Protein AF-A0A971EE33-F1 (afdb_monomer)

Structure (mmCIF, N/CA/C/O backbone):
data_AF-A0A971EE33-F1
#
_entry.id   AF-A0A971EE33-F1
#
loop_
_atom_site.group_PDB
_atom_site.id
_atom_site.type_symbol
_atom_site.label_atom_id
_atom_site.label_alt_id
_atom_site.label_comp_id
_atom_site.label_asym_id
_atom_site.label_entity_id
_atom_site.label_seq_id
_atom_site.pdbx_PDB_ins_code
_atom_site.Cartn_x
_atom_site.Cartn_y
_atom_site.Cartn_z
_atom_site.occupancy
_atom_site.B_iso_or_equiv
_atom_site.auth_seq_id
_atom_site.auth_comp_id
_atom_site.auth_asym_id
_atom_site.auth_atom_id
_atom_site.pdbx_PDB_model_num
ATOM 1 N N . MET A 1 1 ? 34.600 -12.932 3.856 1.00 44.28 1 MET A N 1
ATOM 2 C CA . MET A 1 1 ? 33.565 -12.518 2.879 1.00 44.28 1 MET A CA 1
ATOM 3 C C . MET A 1 1 ? 33.877 -11.081 2.482 1.00 44.28 1 MET A C 1
ATOM 5 O O . MET A 1 1 ? 33.768 -10.202 3.326 1.00 44.28 1 MET A O 1
ATOM 9 N N . SER A 1 2 ? 34.478 -10.873 1.304 1.00 43.91 2 SER A N 1
ATOM 10 C CA . SER A 1 2 ? 35.226 -9.646 0.987 1.00 43.91 2 SER A CA 1
ATOM 11 C C . SER A 1 2 ? 34.321 -8.460 0.634 1.00 43.91 2 SER A C 1
ATOM 13 O O . SER A 1 2 ? 33.323 -8.592 -0.071 1.00 43.91 2 SER A O 1
ATOM 15 N 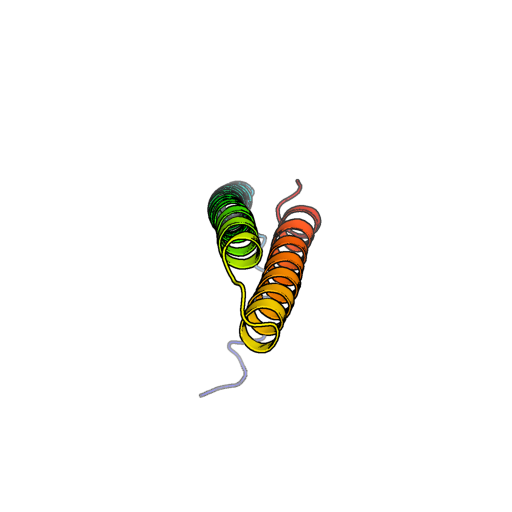N . GLN A 1 3 ? 34.736 -7.271 1.076 1.00 47.59 3 GLN A N 1
ATOM 16 C CA . GLN A 1 3 ? 34.123 -5.960 0.816 1.00 47.59 3 GLN A CA 1
ATOM 17 C C . GLN A 1 3 ? 34.112 -5.542 -0.679 1.00 47.59 3 GLN A C 1
ATOM 19 O O . GLN A 1 3 ? 33.737 -4.419 -1.001 1.00 47.59 3 GLN A O 1
ATOM 24 N N . SER A 1 4 ? 34.497 -6.424 -1.612 1.00 44.38 4 SER A N 1
ATOM 25 C CA . SER A 1 4 ? 34.535 -6.146 -3.060 1.00 44.38 4 SER A CA 1
ATOM 26 C C . SER A 1 4 ? 33.178 -6.268 -3.762 1.00 44.38 4 SER A C 1
ATOM 28 O O . SER A 1 4 ? 32.989 -5.659 -4.811 1.00 44.38 4 SER A O 1
ATOM 30 N N . ALA A 1 5 ? 32.204 -6.990 -3.196 1.00 46.81 5 ALA A N 1
ATOM 31 C CA . ALA A 1 5 ? 30.899 -7.178 -3.844 1.00 46.81 5 ALA A CA 1
ATOM 32 C C . ALA A 1 5 ? 30.024 -5.905 -3.862 1.00 46.81 5 ALA A C 1
ATOM 34 O O . ALA A 1 5 ? 29.127 -5.781 -4.690 1.00 46.81 5 ALA A O 1
ATOM 35 N N . LEU A 1 6 ? 30.296 -4.938 -2.978 1.00 49.88 6 LEU A N 1
ATOM 36 C CA . LEU A 1 6 ? 29.494 -3.716 -2.847 1.00 49.88 6 LEU A CA 1
ATOM 37 C C . LEU A 1 6 ? 29.896 -2.606 -3.837 1.00 49.88 6 LEU A C 1
ATOM 39 O O . LEU A 1 6 ? 29.095 -1.709 -4.088 1.00 49.88 6 LEU A O 1
ATOM 43 N N . LYS A 1 7 ? 31.098 -2.662 -4.434 1.00 41.53 7 LYS A N 1
ATOM 44 C CA . LYS A 1 7 ? 31.589 -1.623 -5.363 1.00 41.53 7 LYS A CA 1
ATOM 45 C C . LYS A 1 7 ? 31.059 -1.750 -6.799 1.00 41.53 7 LYS A C 1
ATOM 47 O O . LYS A 1 7 ? 31.029 -0.751 -7.504 1.00 41.53 7 LYS A O 1
ATOM 52 N N . ASN A 1 8 ? 30.574 -2.923 -7.215 1.00 46.28 8 ASN A N 1
ATOM 53 C CA . ASN A 1 8 ? 30.167 -3.171 -8.610 1.00 46.28 8 ASN A CA 1
ATOM 54 C C . ASN A 1 8 ? 28.672 -2.947 -8.906 1.00 46.28 8 ASN A C 1
ATOM 56 O O . ASN A 1 8 ? 28.248 -3.095 -10.048 1.00 46.28 8 ASN A O 1
ATOM 60 N N . VAL A 1 9 ? 27.854 -2.580 -7.914 1.00 55.38 9 VAL A N 1
ATOM 61 C CA . VAL A 1 9 ? 26.408 -2.353 -8.127 1.00 55.38 9 VAL A CA 1
ATOM 62 C C . VAL A 1 9 ? 26.120 -0.962 -8.712 1.00 55.38 9 VAL A C 1
ATOM 64 O O . VAL A 1 9 ? 25.039 -0.724 -9.243 1.00 55.38 9 VAL A O 1
ATOM 67 N N . GLN A 1 10 ? 27.081 -0.035 -8.653 1.00 55.06 10 GLN A N 1
ATOM 68 C CA . GLN A 1 10 ? 26.861 1.364 -9.036 1.00 55.06 10 GLN A CA 1
ATOM 69 C C . GLN A 1 10 ? 26.850 1.620 -10.554 1.00 55.06 10 GLN A C 1
ATOM 71 O O . GLN A 1 10 ? 26.339 2.658 -10.961 1.00 55.06 10 GLN A O 1
ATOM 76 N N . ASP A 1 11 ? 27.318 0.679 -11.385 1.00 56.22 11 ASP A N 1
ATOM 77 C CA . ASP A 1 11 ? 27.476 0.894 -12.838 1.00 56.22 11 ASP A CA 1
ATOM 78 C C . ASP A 1 11 ? 26.582 0.008 -13.728 1.00 56.22 11 ASP A C 1
ATOM 80 O O . ASP A 1 11 ? 26.607 0.092 -14.959 1.00 56.22 11 ASP A O 1
ATOM 84 N N . ILE A 1 12 ? 25.733 -0.837 -13.131 1.00 72.31 12 ILE A N 1
ATOM 85 C CA . ILE A 1 12 ? 24.773 -1.631 -13.905 1.00 72.31 12 ILE A CA 1
ATOM 86 C C . ILE A 1 12 ? 23.590 -0.731 -14.266 1.00 72.31 12 ILE A C 1
ATOM 88 O O . ILE A 1 12 ? 22.680 -0.499 -13.466 1.00 72.31 12 ILE A O 1
ATOM 92 N N . LYS A 1 13 ? 23.594 -0.213 -15.499 1.00 83.12 13 LYS A N 1
ATOM 93 C CA . LYS A 1 13 ? 22.465 0.548 -16.047 1.00 83.12 13 LYS A CA 1
ATOM 94 C C . LYS A 1 13 ? 21.191 -0.299 -15.990 1.00 83.12 13 LYS A C 1
ATOM 96 O O . LYS A 1 13 ? 21.077 -1.315 -16.669 1.00 83.12 13 LYS A O 1
ATOM 101 N N . ILE A 1 14 ? 20.207 0.156 -15.215 1.00 85.44 14 ILE A N 1
ATOM 102 C CA . ILE A 1 14 ? 18.888 -0.482 -15.144 1.00 85.44 14 ILE A CA 1
ATOM 103 C C . ILE A 1 14 ? 18.181 -0.288 -16.486 1.00 85.44 14 ILE A C 1
ATOM 105 O O . ILE A 1 14 ? 17.881 0.843 -16.890 1.00 85.44 14 ILE A O 1
ATOM 109 N N . THR A 1 15 ? 17.892 -1.394 -17.167 1.00 91.38 15 THR A N 1
ATOM 110 C CA . THR A 1 15 ? 17.203 -1.382 -18.460 1.00 91.38 15 THR A CA 1
ATOM 111 C C . THR A 1 15 ? 15.763 -0.884 -18.322 1.00 91.38 15 THR A C 1
ATOM 113 O O . THR A 1 15 ? 15.133 -0.983 -17.265 1.00 91.38 15 THR A O 1
ATOM 116 N N . ARG A 1 16 ? 15.184 -0.380 -19.420 1.00 90.44 16 ARG A N 1
ATOM 117 C CA . ARG A 1 16 ? 13.768 0.026 -19.451 1.00 90.44 16 ARG A CA 1
ATOM 118 C C . ARG A 1 16 ? 12.830 -1.131 -19.092 1.00 90.44 16 ARG A C 1
ATOM 120 O O . ARG A 1 16 ? 11.845 -0.906 -18.397 1.00 90.44 16 ARG A O 1
ATOM 127 N N . GLN A 1 17 ? 13.147 -2.351 -19.529 1.00 93.25 17 GLN A N 1
ATOM 128 C CA . GLN A 1 17 ? 12.369 -3.548 -19.205 1.00 93.25 17 GLN A CA 1
ATOM 129 C C . GLN A 1 17 ? 12.358 -3.815 -17.696 1.00 93.25 17 GLN A C 1
ATOM 131 O O . GLN A 1 17 ? 11.284 -3.974 -17.123 1.00 93.25 17 GLN A O 1
ATOM 136 N N . GLN A 1 18 ? 13.521 -3.761 -17.038 1.00 93.69 18 GLN A N 1
ATOM 137 C CA . GLN A 1 18 ? 13.619 -3.917 -15.581 1.00 93.69 18 GLN A CA 1
ATOM 138 C C . GLN A 1 18 ? 12.847 -2.821 -14.833 1.00 93.69 18 GLN A C 1
ATOM 140 O O . GLN A 1 18 ? 12.127 -3.119 -13.883 1.00 93.69 18 GLN A O 1
ATOM 145 N N . LYS A 1 19 ? 12.920 -1.560 -15.289 1.00 93.12 19 LYS A N 1
ATOM 146 C CA . LYS A 1 19 ? 12.121 -0.463 -14.706 1.00 93.12 19 LYS A CA 1
ATOM 147 C C . LYS A 1 19 ? 10.618 -0.692 -14.860 1.00 93.12 19 LYS A C 1
ATOM 149 O O . LYS A 1 19 ? 9.869 -0.421 -13.929 1.00 93.12 19 LYS A O 1
ATOM 154 N N . ASN A 1 20 ? 10.171 -1.181 -16.017 1.00 93.31 20 ASN A N 1
ATOM 155 C CA . ASN A 1 20 ? 8.759 -1.475 -16.259 1.00 93.31 20 ASN A CA 1
ATOM 156 C C . ASN A 1 20 ? 8.261 -2.633 -15.388 1.00 93.31 20 ASN A C 1
ATOM 158 O O . ASN A 1 20 ? 7.182 -2.527 -14.814 1.00 93.31 20 ASN A O 1
ATOM 162 N N . GLN A 1 21 ? 9.053 -3.701 -15.259 1.00 96.19 21 GLN A N 1
ATOM 163 C CA . GLN A 1 21 ? 8.727 -4.830 -14.390 1.00 96.19 21 GLN A CA 1
ATOM 164 C C . GLN A 1 21 ? 8.620 -4.388 -12.927 1.00 96.19 21 GLN A C 1
ATOM 166 O O . GLN A 1 21 ? 7.623 -4.679 -12.273 1.00 96.19 21 GLN A O 1
ATOM 171 N N . MET A 1 22 ? 9.601 -3.622 -12.441 1.00 96.12 22 MET A N 1
ATOM 172 C CA . MET A 1 22 ? 9.565 -3.060 -11.090 1.00 96.12 22 MET A CA 1
ATOM 173 C C . MET A 1 22 ? 8.351 -2.143 -10.900 1.00 96.12 22 MET A C 1
ATOM 175 O O . MET A 1 22 ? 7.674 -2.228 -9.881 1.00 96.12 22 MET A O 1
ATOM 179 N N . ARG A 1 23 ? 8.018 -1.298 -11.889 1.00 95.69 23 ARG A N 1
ATOM 180 C CA . ARG A 1 23 ? 6.822 -0.444 -11.831 1.00 95.69 23 ARG A CA 1
ATOM 181 C C . ARG A 1 23 ? 5.552 -1.272 -11.635 1.00 95.69 23 ARG A C 1
ATOM 183 O O . ARG A 1 23 ? 4.793 -0.955 -10.731 1.00 95.69 23 ARG A O 1
ATOM 190 N N . ALA A 1 24 ? 5.358 -2.325 -12.428 1.00 96.44 24 ALA A N 1
ATOM 191 C CA . ALA A 1 24 ? 4.177 -3.184 -12.332 1.00 96.44 24 ALA A CA 1
ATOM 192 C C . ALA A 1 24 ? 4.066 -3.861 -10.954 1.00 96.44 24 ALA A C 1
ATOM 194 O O . ALA A 1 24 ? 2.991 -3.894 -10.363 1.00 96.44 24 ALA A O 1
ATOM 195 N N . GLN A 1 25 ? 5.188 -4.329 -10.399 1.00 97.69 25 GLN A N 1
ATOM 196 C CA . GLN A 1 25 ? 5.227 -4.898 -9.047 1.00 97.69 25 GLN A CA 1
ATOM 197 C C . GLN A 1 25 ? 4.869 -3.858 -7.975 1.00 97.69 25 GLN A C 1
ATOM 199 O O . GLN A 1 25 ? 4.121 -4.148 -7.047 1.00 97.69 25 GLN A O 1
ATOM 204 N N . LEU A 1 26 ? 5.368 -2.626 -8.100 1.00 97.50 26 LEU A N 1
ATOM 205 C CA . LEU A 1 26 ? 5.039 -1.545 -7.167 1.00 97.50 26 LEU A CA 1
ATOM 206 C C . LEU A 1 26 ? 3.580 -1.079 -7.298 1.00 97.50 26 LEU A C 1
ATOM 208 O O . LEU A 1 26 ? 2.987 -0.662 -6.305 1.00 97.50 26 LEU A O 1
ATOM 212 N N . GLU A 1 27 ? 2.990 -1.153 -8.493 1.00 97.31 27 GLU A N 1
ATOM 213 C CA . GLU A 1 27 ? 1.564 -0.877 -8.716 1.00 97.31 27 GLU A CA 1
ATOM 214 C C . GLU A 1 27 ? 0.672 -1.906 -8.019 1.00 97.31 27 GLU A C 1
ATOM 216 O O . GLU A 1 27 ? -0.281 -1.510 -7.346 1.00 97.31 27 GLU A O 1
ATOM 221 N N . ASP A 1 28 ? 1.026 -3.189 -8.104 1.00 98.06 28 ASP A N 1
ATOM 222 C CA . ASP A 1 28 ? 0.345 -4.267 -7.380 1.00 98.06 28 ASP A CA 1
ATOM 223 C C . ASP A 1 28 ? 0.428 -4.058 -5.855 1.00 98.06 28 ASP A C 1
ATOM 225 O O . ASP A 1 28 ? -0.584 -4.024 -5.151 1.00 98.06 28 ASP A O 1
ATOM 229 N N . ILE A 1 29 ? 1.623 -3.753 -5.339 1.00 98.06 29 ILE A N 1
ATOM 230 C CA . ILE A 1 29 ? 1.815 -3.427 -3.917 1.00 98.06 29 ILE A CA 1
ATOM 231 C C . ILE A 1 29 ? 0.996 -2.195 -3.492 1.00 98.06 29 ILE A C 1
ATOM 233 O O . ILE A 1 29 ? 0.369 -2.204 -2.429 1.00 98.06 29 ILE A O 1
ATOM 237 N N . LEU A 1 30 ? 0.934 -1.141 -4.315 1.00 97.38 30 LEU A N 1
ATOM 238 C CA . LEU A 1 30 ? 0.073 0.017 -4.041 1.00 97.38 30 LEU A CA 1
ATOM 239 C C . LEU A 1 30 ? -1.405 -0.370 -3.971 1.00 97.38 30 LEU A C 1
ATOM 241 O O . LEU A 1 30 ? -2.133 0.181 -3.143 1.00 97.38 30 LEU A O 1
ATOM 245 N N . GLN A 1 31 ? -1.863 -1.286 -4.823 1.00 97.88 31 GLN A N 1
ATOM 246 C CA . GLN A 1 31 ? -3.241 -1.767 -4.794 1.00 97.88 31 GLN A CA 1
ATOM 247 C C . GLN A 1 31 ? -3.544 -2.506 -3.485 1.00 97.88 31 GLN A C 1
ATOM 249 O O . GLN A 1 31 ? -4.573 -2.231 -2.860 1.00 97.88 31 GLN A O 1
ATOM 254 N N . VAL A 1 32 ? -2.629 -3.360 -3.018 1.00 98.31 32 VAL A N 1
ATOM 255 C CA . VAL A 1 32 ? -2.755 -4.037 -1.716 1.00 98.31 32 VAL A CA 1
ATOM 256 C C . VAL A 1 32 ? -2.822 -3.025 -0.574 1.00 98.31 32 VAL A C 1
ATOM 258 O O . VAL A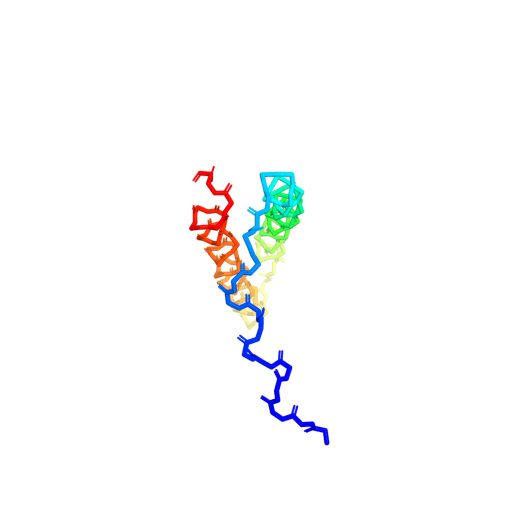 1 32 ? -3.712 -3.123 0.271 1.00 98.31 32 VAL A O 1
ATOM 261 N N . HIS A 1 33 ? -1.951 -2.012 -0.565 1.00 98.50 33 HIS A N 1
ATOM 262 C CA . HIS A 1 33 ? -1.980 -0.973 0.467 1.00 98.50 33 HIS A CA 1
ATOM 263 C C . HIS A 1 33 ? -3.272 -0.147 0.455 1.00 98.50 33 HIS A C 1
ATOM 265 O O . HIS A 1 33 ? -3.778 0.193 1.522 1.00 98.50 33 HIS A O 1
ATOM 271 N N . LYS A 1 34 ? -3.840 0.151 -0.721 1.00 97.62 34 LYS A N 1
ATOM 272 C CA . LYS A 1 34 ? -5.141 0.838 -0.831 1.00 97.62 34 LYS A CA 1
ATOM 273 C C . LYS A 1 34 ? -6.289 -0.018 -0.302 1.00 97.62 34 LYS A C 1
ATOM 275 O O . LYS A 1 34 ? -7.151 0.484 0.413 1.00 97.62 34 LYS A O 1
ATOM 280 N N . MET A 1 35 ? -6.291 -1.312 -0.625 1.00 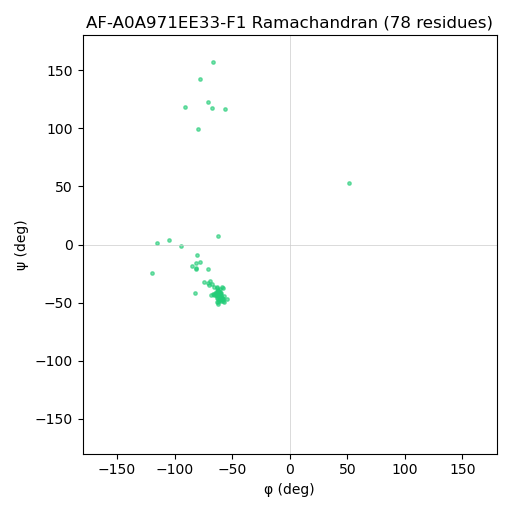98.38 35 MET A N 1
ATOM 281 C CA . MET A 1 35 ? -7.270 -2.252 -0.077 1.00 98.38 35 MET A CA 1
ATOM 282 C C . MET A 1 35 ? -7.138 -2.355 1.447 1.00 98.38 35 MET A C 1
ATOM 284 O O . MET A 1 35 ? -8.144 -2.355 2.155 1.00 98.38 35 MET A O 1
ATOM 288 N N . LEU A 1 36 ? -5.905 -2.428 1.955 1.00 98.38 36 LEU A N 1
ATOM 289 C CA . LEU A 1 36 ? -5.633 -2.444 3.388 1.00 98.38 36 LEU A CA 1
ATOM 290 C C . LEU A 1 36 ? -6.126 -1.159 4.066 1.00 98.38 36 LEU A C 1
ATOM 292 O O . LEU A 1 36 ? -6.747 -1.252 5.119 1.00 98.38 36 LEU A O 1
ATOM 296 N N . ASP A 1 37 ? -5.922 0.008 3.449 1.00 98.38 37 ASP A N 1
ATOM 297 C CA . ASP A 1 37 ? -6.388 1.298 3.975 1.00 98.38 37 ASP A CA 1
ATOM 298 C C . ASP A 1 37 ? -7.908 1.308 4.183 1.00 98.38 37 ASP A C 1
ATOM 300 O O . ASP A 1 37 ? -8.393 1.607 5.273 1.00 98.38 37 ASP A O 1
ATOM 304 N N . SER A 1 38 ? -8.652 0.861 3.164 1.00 98.31 38 SER A N 1
ATOM 305 C CA . SER A 1 38 ? -10.113 0.746 3.218 1.00 98.31 38 SER A CA 1
ATOM 306 C C . SER A 1 38 ? -10.586 -0.237 4.299 1.00 98.31 38 SER A C 1
ATOM 308 O O . SER A 1 38 ? -11.560 0.035 5.007 1.00 98.31 38 SER A O 1
ATOM 310 N N . ARG A 1 39 ? -9.884 -1.364 4.481 1.00 98.56 39 ARG A N 1
ATOM 311 C CA . ARG A 1 39 ? -10.199 -2.331 5.547 1.00 98.56 39 ARG A CA 1
ATOM 312 C C . ARG A 1 39 ? -9.916 -1.770 6.938 1.00 98.56 39 ARG A C 1
ATOM 314 O O . ARG A 1 39 ? -10.749 -1.940 7.821 1.00 98.56 39 ARG A O 1
ATOM 321 N N . ILE A 1 40 ? -8.779 -1.097 7.126 1.00 98.50 40 ILE A N 1
ATOM 322 C CA . ILE A 1 40 ? -8.432 -0.443 8.396 1.00 98.50 40 ILE A CA 1
ATOM 323 C C . ILE A 1 40 ? -9.509 0.580 8.757 1.00 98.50 40 ILE A C 1
ATOM 325 O O . ILE A 1 40 ? -9.996 0.571 9.882 1.00 98.50 40 ILE A O 1
ATOM 329 N N . GLU A 1 41 ? -9.918 1.418 7.805 1.00 98.12 41 GLU A N 1
ATOM 330 C CA . GLU A 1 41 ? -10.970 2.414 8.019 1.00 98.12 41 GLU A CA 1
ATOM 331 C C . GLU A 1 41 ? -12.314 1.773 8.387 1.00 98.12 41 GLU A C 1
ATOM 333 O O . GLU A 1 41 ? -12.955 2.197 9.347 1.00 98.12 41 GLU A O 1
ATOM 338 N N . THR A 1 42 ? -12.697 0.699 7.693 1.00 98.56 42 THR A N 1
ATOM 339 C CA . THR A 1 42 ? -13.922 -0.055 8.002 1.00 98.56 42 THR A CA 1
ATOM 340 C C . THR A 1 42 ? -13.891 -0.608 9.431 1.00 98.56 42 THR A C 1
ATOM 342 O O . THR A 1 42 ? -14.835 -0.413 10.196 1.00 98.56 42 THR A O 1
ATOM 345 N N . TYR A 1 43 ? -12.798 -1.260 9.832 1.00 98.50 43 TYR A N 1
ATOM 346 C CA . TYR A 1 43 ? -12.685 -1.837 11.175 1.00 98.50 43 TYR A CA 1
ATOM 347 C C . TYR A 1 43 ? -12.548 -0.779 12.266 1.00 98.50 43 TYR A C 1
ATOM 349 O O . TYR A 1 43 ? -13.088 -0.953 13.357 1.00 98.50 43 TYR A O 1
ATOM 357 N N . GLN A 1 44 ? -11.901 0.348 11.974 1.00 98.12 44 GLN A N 1
ATOM 358 C CA . GLN A 1 44 ? -11.847 1.489 12.881 1.00 98.12 44 GLN A CA 1
ATOM 359 C C . GLN A 1 44 ? -13.253 2.024 13.191 1.00 98.12 44 GLN A C 1
ATOM 361 O O . GLN A 1 44 ? -13.551 2.303 14.353 1.00 98.12 44 GLN A O 1
ATOM 366 N N . GLN A 1 45 ? -14.115 2.137 12.173 1.00 97.75 45 GLN A N 1
ATOM 367 C CA . GLN A 1 45 ? -15.503 2.594 12.321 1.00 97.75 45 GLN A CA 1
ATOM 368 C C . GLN A 1 45 ? -16.375 1.602 13.104 1.00 97.75 45 GLN A C 1
ATOM 370 O O . GLN A 1 45 ? -17.249 2.029 13.851 1.00 97.75 45 GLN A O 1
ATOM 375 N N . GLN A 1 46 ? -16.118 0.299 12.966 1.00 98.19 46 GLN A N 1
ATOM 376 C CA . GLN A 1 46 ? -16.818 -0.772 13.693 1.00 98.19 46 GLN A CA 1
ATOM 377 C C . GLN A 1 46 ? -16.301 -0.983 15.125 1.00 98.19 46 GLN A C 1
ATOM 379 O O . GLN A 1 46 ? -16.876 -1.760 15.88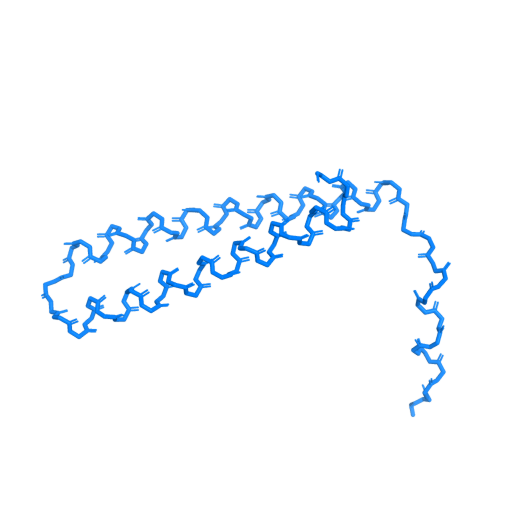0 1.00 98.19 46 GLN A O 1
ATOM 384 N N . THR A 1 47 ? -15.189 -0.343 15.494 1.00 98.25 47 THR A N 1
ATOM 385 C CA . THR A 1 47 ? -14.560 -0.523 16.802 1.00 98.25 47 THR A CA 1
ATOM 386 C C . THR A 1 47 ? -15.093 0.500 17.802 1.00 98.25 47 THR A C 1
ATOM 388 O O . THR A 1 47 ? -14.875 1.711 17.653 1.00 98.25 47 THR A O 1
ATOM 391 N N . ASP A 1 48 ? -15.721 -0.010 18.860 1.00 97.12 48 ASP A N 1
ATOM 392 C CA . ASP A 1 48 ? -16.279 0.792 19.953 1.00 97.12 48 ASP A CA 1
ATOM 393 C C . ASP A 1 48 ? -15.225 1.193 20.990 1.00 97.12 48 ASP A C 1
ATOM 395 O O . ASP A 1 48 ? -15.198 2.334 21.452 1.00 97.12 48 ASP A O 1
ATOM 399 N N . HIS A 1 49 ? -14.331 0.265 21.353 1.00 98.06 49 HIS A N 1
ATOM 400 C CA . HIS A 1 49 ? -13.361 0.497 22.421 1.00 98.06 49 HIS A CA 1
ATOM 401 C C . HIS A 1 49 ? -12.276 1.505 21.980 1.00 98.06 49 HIS A C 1
ATOM 403 O O . HIS A 1 49 ? -11.557 1.239 21.007 1.00 98.06 49 HIS A O 1
ATOM 409 N N . PRO A 1 50 ? -12.087 2.636 22.693 1.00 96.44 50 PRO A N 1
ATOM 410 C CA . PRO A 1 50 ? -11.173 3.702 22.270 1.00 96.44 50 PRO A CA 1
ATOM 411 C C . PRO A 1 50 ? -9.717 3.259 22.091 1.00 96.44 50 PRO A C 1
ATOM 413 O O . PRO A 1 50 ? -9.042 3.710 21.167 1.00 96.44 50 PRO A O 1
ATOM 416 N N . GLU A 1 51 ? -9.231 2.348 22.936 1.00 97.38 51 GLU A N 1
ATOM 417 C CA . GLU A 1 51 ? -7.866 1.812 22.838 1.00 97.38 51 GLU A CA 1
ATOM 418 C C . GLU A 1 51 ? -7.639 1.063 21.517 1.00 97.38 51 GLU A C 1
ATOM 420 O O . GLU A 1 51 ? -6.632 1.260 20.841 1.00 97.38 51 GLU A O 1
ATOM 425 N N . TYR A 1 52 ? -8.613 0.255 21.094 1.00 98.38 52 TYR A N 1
ATOM 426 C CA . TYR A 1 52 ? -8.525 -0.496 19.844 1.00 98.38 52 TYR A CA 1
ATOM 427 C C . TYR A 1 52 ? -8.721 0.423 18.633 1.00 98.38 52 TYR A C 1
ATOM 429 O O . TYR A 1 52 ? -8.075 0.237 17.602 1.00 98.38 52 TYR A O 1
ATOM 437 N N . ARG A 1 53 ? -9.535 1.480 18.762 1.00 97.88 53 ARG A N 1
ATOM 438 C CA . ARG A 1 53 ? -9.644 2.523 17.731 1.00 97.88 53 ARG A CA 1
ATOM 439 C C . ARG A 1 53 ? -8.316 3.255 17.517 1.00 97.88 53 ARG A C 1
ATOM 441 O O . ARG A 1 53 ? -7.957 3.519 16.369 1.00 97.88 53 ARG A O 1
ATOM 448 N N . ARG A 1 54 ? -7.580 3.543 18.596 1.00 97.94 54 ARG A N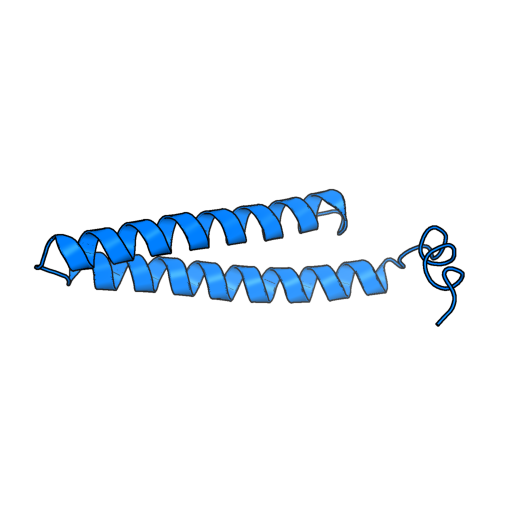 1
ATOM 449 C CA . ARG A 1 54 ? -6.240 4.146 18.527 1.00 97.94 54 ARG A CA 1
ATOM 450 C C . ARG A 1 54 ? -5.253 3.237 17.796 1.00 97.94 54 ARG A C 1
ATOM 452 O O . ARG A 1 54 ? -4.510 3.714 16.944 1.00 97.94 54 ARG A O 1
ATOM 459 N N . PHE A 1 55 ? -5.289 1.931 18.058 1.00 98.44 55 PHE A N 1
ATOM 460 C CA . PHE A 1 55 ? -4.473 0.969 17.313 1.00 98.44 55 PHE A CA 1
ATOM 461 C C . PHE A 1 55 ? -4.739 1.031 15.797 1.00 98.44 55 PHE A C 1
ATOM 463 O O . PHE A 1 55 ? -3.796 1.076 15.004 1.00 98.44 55 PHE A O 1
ATOM 470 N N . TRP A 1 56 ? -6.007 1.098 15.375 1.00 98.50 56 TRP A N 1
ATOM 471 C CA . TRP A 1 56 ? -6.344 1.243 13.954 1.00 98.50 56 TRP A CA 1
ATOM 472 C C . TRP A 1 56 ? -5.838 2.553 13.345 1.00 98.50 56 TRP A C 1
ATOM 474 O O . TRP A 1 56 ? -5.386 2.558 12.200 1.00 98.50 56 TRP A O 1
ATOM 484 N N . GLU A 1 57 ? -5.863 3.649 14.102 1.00 97.94 57 GLU A N 1
ATOM 485 C CA . G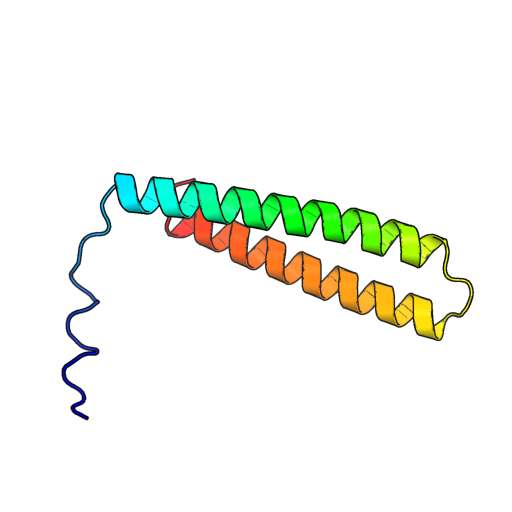LU A 1 57 ? -5.311 4.930 13.661 1.00 97.94 57 GLU A CA 1
ATOM 486 C C . GLU A 1 57 ? -3.796 4.844 13.423 1.00 97.94 57 GLU A C 1
ATOM 488 O O . GLU A 1 57 ? -3.309 5.245 12.363 1.00 97.94 57 GLU A O 1
ATOM 493 N N . GLU A 1 58 ? -3.056 4.238 14.354 1.00 98.31 58 GLU A N 1
ATOM 494 C CA . GLU A 1 58 ? -1.615 4.002 14.205 1.00 98.31 58 GLU A CA 1
ATOM 495 C C . GLU A 1 58 ? -1.311 3.106 12.992 1.00 98.31 58 GLU A C 1
ATOM 497 O O . GLU A 1 58 ? -0.380 3.372 12.223 1.00 98.31 58 GLU A O 1
ATOM 502 N N . MET A 1 59 ? -2.124 2.069 12.772 1.00 98.31 59 MET A N 1
ATOM 503 C CA . MET A 1 59 ? -2.022 1.201 11.596 1.00 98.31 59 MET A CA 1
ATOM 504 C C . MET A 1 59 ? -2.274 1.964 10.289 1.00 98.31 59 MET A C 1
ATOM 506 O O . MET A 1 59 ? -1.508 1.797 9.333 1.00 98.31 59 MET A O 1
ATOM 510 N N . LYS A 1 60 ? -3.293 2.834 10.244 1.00 98.38 60 LYS A N 1
ATOM 511 C CA . LYS A 1 60 ? -3.604 3.677 9.076 1.00 98.38 60 LYS A CA 1
ATOM 512 C C . LYS A 1 60 ? -2.434 4.602 8.747 1.00 98.38 60 LYS A C 1
ATOM 514 O O . LYS A 1 60 ? -1.986 4.644 7.602 1.00 98.38 60 LYS A O 1
ATOM 519 N N . GLN A 1 61 ? -1.871 5.272 9.753 1.00 98.44 61 GLN A N 1
ATOM 520 C CA . GLN A 1 61 ? -0.722 6.166 9.570 1.00 98.44 61 GLN A CA 1
ATOM 521 C C . GLN A 1 61 ? 0.496 5.430 8.989 1.00 98.44 61 GLN A C 1
ATOM 523 O O . GLN A 1 61 ? 1.113 5.906 8.032 1.00 98.44 61 GLN A O 1
ATOM 528 N N . ARG A 1 62 ? 0.821 4.237 9.503 1.00 98.50 62 ARG A N 1
ATOM 529 C CA . ARG A 1 62 ? 1.925 3.414 8.971 1.00 98.50 62 ARG A CA 1
ATOM 530 C C . ARG A 1 62 ? 1.661 2.958 7.535 1.00 98.50 62 ARG A C 1
ATOM 532 O O . ARG A 1 62 ? 2.564 2.995 6.699 1.00 98.50 62 ARG A O 1
ATOM 539 N N . ASN A 1 63 ? 0.428 2.565 7.220 1.00 98.50 63 ASN A N 1
ATOM 540 C CA . ASN A 1 63 ? 0.046 2.185 5.862 1.00 98.50 63 ASN A CA 1
ATOM 541 C C . ASN A 1 63 ? 0.213 3.355 4.876 1.00 98.50 63 ASN A C 1
ATOM 543 O O . ASN A 1 63 ? 0.792 3.185 3.802 1.00 98.50 63 ASN A O 1
ATOM 547 N N . GLN A 1 64 ? -0.203 4.559 5.271 1.00 98.12 64 GLN A N 1
ATOM 548 C CA . GLN A 1 64 ? -0.025 5.772 4.471 1.00 98.12 64 GLN A CA 1
ATOM 549 C C . GLN A 1 64 ? 1.453 6.108 4.236 1.00 98.12 64 GLN A C 1
ATOM 551 O O . GLN A 1 64 ? 1.831 6.467 3.118 1.00 98.12 64 GLN A O 1
ATOM 556 N N . GLN A 1 65 ? 2.314 5.933 5.242 1.00 98.31 65 GLN A N 1
ATOM 557 C CA . GLN A 1 65 ? 3.764 6.091 5.076 1.00 98.31 65 GLN A CA 1
ATOM 558 C C . GLN A 1 65 ? 4.325 5.098 4.047 1.00 98.31 65 GLN A C 1
ATOM 560 O O . GLN A 1 65 ? 5.098 5.495 3.171 1.00 98.31 65 GLN A O 1
ATOM 565 N N . ASN A 1 66 ? 3.890 3.835 4.083 1.00 98.19 66 ASN A N 1
ATOM 566 C CA . ASN A 1 66 ? 4.302 2.825 3.104 1.00 98.19 66 ASN A CA 1
ATOM 567 C C . ASN A 1 66 ? 3.847 3.184 1.682 1.00 98.19 66 ASN A C 1
ATOM 569 O O . ASN A 1 66 ? 4.655 3.139 0.752 1.00 98.19 66 ASN A O 1
ATOM 573 N N . ILE A 1 67 ? 2.600 3.640 1.515 1.00 97.88 67 ILE A N 1
ATOM 574 C CA . ILE A 1 67 ? 2.088 4.150 0.231 1.00 97.88 67 ILE A CA 1
ATOM 575 C C . ILE A 1 67 ? 2.994 5.267 -0.304 1.00 97.88 67 ILE A C 1
ATOM 577 O O . ILE A 1 67 ? 3.386 5.243 -1.472 1.00 97.88 67 ILE A O 1
ATOM 581 N N . GLN A 1 68 ? 3.374 6.228 0.544 1.00 97.62 68 GLN A N 1
ATOM 582 C CA . GLN A 1 68 ? 4.253 7.335 0.152 1.00 97.62 68 GLN A CA 1
ATOM 583 C C . GLN A 1 68 ? 5.668 6.874 -0.214 1.00 97.62 68 GLN A C 1
ATOM 585 O O . GLN A 1 68 ? 6.288 7.451 -1.110 1.00 97.62 68 GLN A O 1
ATOM 590 N N . VAL A 1 69 ? 6.216 5.869 0.473 1.00 96.81 69 VAL A N 1
ATOM 591 C CA . VAL A 1 69 ? 7.527 5.287 0.136 1.00 96.81 69 VAL A CA 1
ATOM 592 C C . VAL A 1 69 ? 7.481 4.653 -1.251 1.00 96.81 69 VAL A C 1
ATOM 594 O O . VAL A 1 69 ? 8.322 4.975 -2.095 1.00 96.81 69 VAL A O 1
ATOM 597 N N . VAL A 1 70 ? 6.469 3.824 -1.514 1.00 96.31 70 VAL A N 1
ATOM 598 C CA . VAL A 1 70 ? 6.302 3.153 -2.808 1.00 96.31 70 VAL A CA 1
ATOM 599 C C . VAL A 1 70 ? 6.102 4.177 -3.9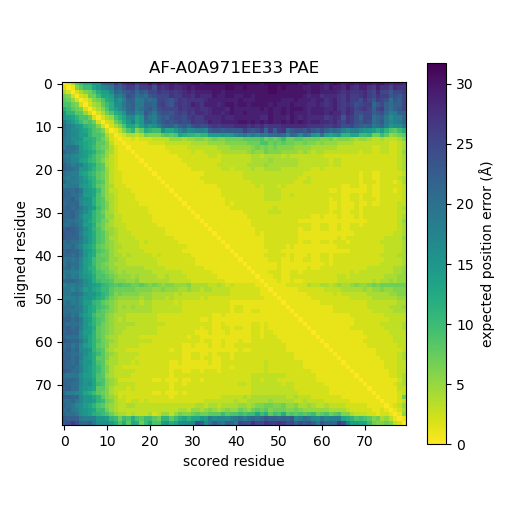25 1.00 96.31 70 VAL A C 1
ATOM 601 O O . VAL A 1 70 ? 6.833 4.156 -4.917 1.00 96.31 70 VAL A O 1
ATOM 604 N N . ALA A 1 71 ? 5.185 5.132 -3.741 1.00 94.00 71 ALA A N 1
ATOM 605 C CA . ALA A 1 71 ? 4.901 6.165 -4.734 1.00 94.00 71 ALA A CA 1
ATOM 606 C C . ALA A 1 71 ? 6.143 7.009 -5.072 1.00 94.00 71 ALA A C 1
ATOM 608 O O . ALA A 1 71 ? 6.456 7.204 -6.248 1.00 94.00 71 ALA A O 1
ATOM 609 N N . ARG A 1 72 ? 6.905 7.454 -4.061 1.00 95.38 72 ARG A N 1
ATOM 610 C CA . ARG A 1 72 ? 8.148 8.215 -4.282 1.00 95.38 72 ARG 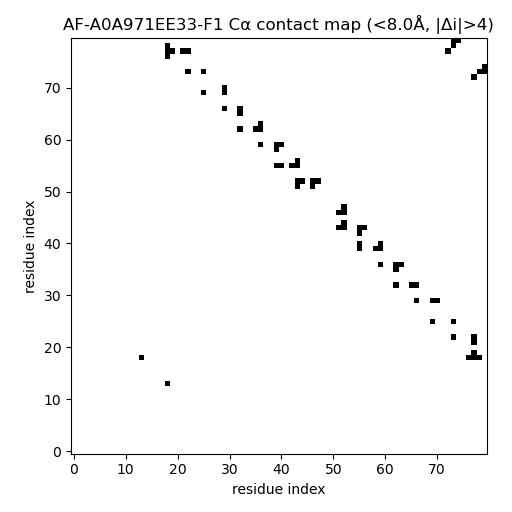A CA 1
ATOM 611 C C . ARG A 1 72 ? 9.194 7.396 -5.030 1.00 95.38 72 ARG A C 1
ATOM 613 O O . ARG A 1 72 ? 9.837 7.919 -5.938 1.00 95.38 72 ARG A O 1
ATOM 620 N N . TYR A 1 73 ? 9.357 6.118 -4.692 1.00 95.38 73 TYR A N 1
ATOM 621 C CA . TYR A 1 73 ? 10.311 5.257 -5.388 1.00 95.38 73 TYR A CA 1
ATOM 622 C C . TYR A 1 73 ? 9.945 5.076 -6.868 1.00 95.38 73 TYR A C 1
ATOM 624 O O . TYR A 1 73 ? 10.822 5.153 -7.733 1.00 95.38 73 TYR A O 1
ATOM 632 N N . MET A 1 74 ? 8.656 4.900 -7.176 1.00 93.75 74 MET A N 1
ATOM 633 C CA . MET A 1 74 ? 8.176 4.808 -8.558 1.00 93.75 74 MET A CA 1
ATOM 634 C C . MET A 1 74 ? 8.537 6.050 -9.380 1.00 93.75 74 MET A C 1
ATOM 636 O O . MET A 1 74 ? 9.079 5.904 -10.476 1.00 93.75 74 MET A O 1
ATOM 640 N N . VAL A 1 75 ? 8.302 7.250 -8.839 1.00 91.88 75 VAL A N 1
ATOM 641 C CA . VAL A 1 75 ? 8.643 8.518 -9.508 1.00 91.88 75 VAL A CA 1
ATOM 642 C C . VAL A 1 75 ? 10.155 8.625 -9.722 1.00 91.88 75 VAL A C 1
ATOM 644 O O . VAL A 1 75 ? 10.623 8.820 -10.842 1.00 91.88 75 VAL A O 1
ATOM 647 N N . MET A 1 76 ? 10.949 8.412 -8.668 1.00 91.06 76 MET A N 1
ATOM 648 C CA . MET A 1 76 ? 12.402 8.620 -8.723 1.00 91.06 76 MET A CA 1
ATOM 649 C C . MET A 1 76 ? 13.156 7.592 -9.574 1.00 91.06 76 MET A C 1
ATOM 651 O O . MET A 1 76 ? 14.209 7.910 -10.129 1.00 91.06 76 MET A O 1
ATOM 655 N N . LYS A 1 77 ? 12.706 6.330 -9.594 1.00 88.69 77 LYS A N 1
ATOM 656 C CA . LYS A 1 77 ? 13.500 5.205 -10.125 1.00 88.69 77 LYS A CA 1
ATOM 657 C C . LYS A 1 77 ? 12.843 4.483 -11.293 1.00 88.69 77 LYS A C 1
ATOM 659 O O . LYS A 1 77 ? 13.557 3.902 -12.116 1.00 88.69 77 LYS A O 1
ATOM 664 N N . CYS A 1 78 ? 11.519 4.554 -11.406 1.00 86.62 78 CYS A N 1
ATOM 665 C CA . CYS A 1 78 ? 10.772 3.885 -12.467 1.00 86.62 78 CYS A CA 1
ATOM 666 C C . CYS A 1 78 ? 10.274 4.850 -13.552 1.00 86.62 78 CYS A C 1
ATOM 668 O O . CYS A 1 78 ? 9.623 4.379 -14.476 1.00 86.62 78 CYS A O 1
ATOM 670 N N . ASN A 1 79 ? 10.602 6.149 -13.509 1.00 73.44 79 ASN A N 1
ATOM 671 C CA . ASN A 1 79 ? 10.141 7.154 -14.483 1.00 73.44 79 ASN A CA 1
ATOM 672 C C . ASN A 1 79 ? 8.608 7.113 -14.657 1.00 73.44 79 ASN A C 1
ATOM 674 O O . ASN A 1 79 ? 8.117 6.887 -15.766 1.00 73.44 79 ASN A O 1
ATOM 678 N N . ARG A 1 80 ? 7.879 7.206 -13.543 1.00 59.06 80 ARG A N 1
ATOM 679 C CA . ARG A 1 80 ? 6.432 7.437 -13.531 1.00 59.06 80 ARG A CA 1
ATOM 680 C C . ARG A 1 80 ? 6.159 8.904 -13.236 1.00 59.06 80 ARG A C 1
ATOM 682 O O . ARG A 1 80 ? 6.912 9.455 -12.404 1.00 59.06 80 ARG A O 1
#

Solvent-accessible surface area (backbone atoms only — not comparable to full-atom values): 4606 Å² total; per-residue (Å²): 136,72,86,66,73,74,71,67,66,82,76,66,78,80,47,71,68,58,30,50,54,52,41,55,53,51,50,51,52,48,51,54,52,52,54,48,48,54,49,40,53,52,52,34,72,72,41,81,54,67,72,62,28,50,51,35,51,56,51,44,53,53,50,53,51,50,48,52,52,53,53,51,48,34,40,77,71,38,77,95

Mean predicted aligned error: 7.21 Å

Radius of gyration: 18.39 Å; Cα contacts (8 Å, |Δi|>4): 38; chains: 1; bounding box: 52×21×42 Å

pLDDT: mean 88.61, std 17.36, range [41.53, 98.56]

Nearest PDB structures (foldseek):
  4l0r-assembly1_A  TM=9.662E-01  e=6.308E+00  Homo sapiens
  4l0r-assembly1_B  TM=9.736E-01  e=8.131E+00  Homo sapiens
  4afl-assembly2_F  TM=9.313E-01  e=9.232E+00  Homo sapiens
  3na7-assembly1_A  TM=4.757E-01  e=9.836E+00  Helicobacter pylori NCTC 11638

Foldseek 3Di:
DDPVVVVPPPPPPQDLVNLVVLLVVLVVVLVVLVVVLVVLVVVLVVDDDVVVVVVSVVVNVVSVVVNVVSVVCNVPPSVD

Sequence (80 aa):
MSQSALKNVQDIKITRQQKNQMRAQLEDILQVHKMLDSRIETYQQQTDHPEYRRFWEEMKQRNQQNIQVVARYMVMKCNR

Secondary structure (DSSP, 8-state):
--TTTTSSSTT-PPPHHHHHHHHHHHHHHHHHHHHHHHHHHHHHHH--SHHHHHHHHHHHHHHHHHHHHHHHHHHHHH--

=== Feature glossary ===
A reading guide for the features in this record.

Start from the sequence.

  · Sequence gives the chain of amino acids in standard one-letter code (A=alanine, C=cysteine, …, Y=tyrosine), read N→C. It is the only feature that is directly encoded by the gene; all structural features are derived from the folded form of this sequence.

Fold it, and you get atomic coordinates and the backbone conformation that goes with them.

  · Structure coordinates are giv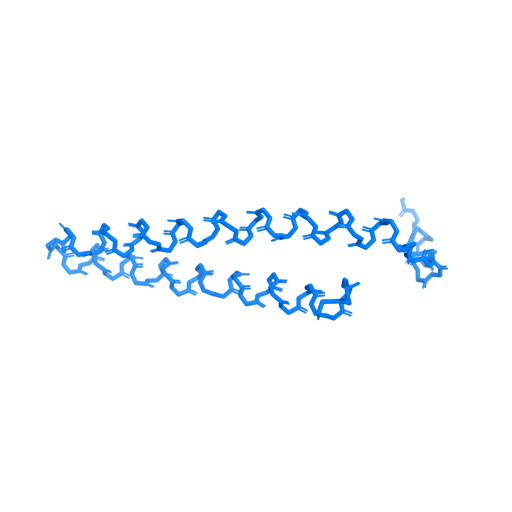en as an mmCIF _atom_site loop: one row per atom with element, residue name, chain id, sequence number, and x/y/z position in Å. Only the four main-chain atoms per residue are included here; side chains are omitted to keep the record compact.

  · Backbone dihedral angles. Every residue except chain termini has a φ (preceding-C → N → Cα → C) and a ψ (N → Cα → C → next-N). They are reported in degrees following the IUPAC sign convention. Secondary structure is essentially a statement about which (φ, ψ) basin each residue occupies.

  · Eight-state secondary structure (DSSP): H is the canonical α-helix, G the tighter 3₁₀-helix, I the wider π-helix; E/B are β-structure, T and S are turns and bends, and '-' is everything else. DSSP derives these from the pattern of main-chain N–H···O=C hydrogen bonds, not from the sequence.

  · SS3 is a coarse helix/strand/coil call (letters a/b/c) made by the P-SEA algorithm from inter-Cα distances and dihedrals. It is less detailed than DSSP but needs only Cα positions.

Summarize the fold with a handful of shape descriptors and a per-residue structural alphabet.

  · Radius of gyration (Rg) is the root-mean-square distance of Cα atoms from their centroid — a single number for overall size and compactness. A globular domain of N residues has Rg ≈ 2.2·N^0.38 Å; an extended or disordered chain has a much larger Rg. The Cα contact count is the number of residue pairs whose Cα atoms are within 8 Å and are more than four positions apart in sequence — a standard proxy for tertiary packing density. The bounding box is the smallest axis-aligned box enclosing all Cα atoms.

  · 3Di is Foldseek's structural alphabet. Each residue is assigned one of twenty discrete states based on how its Cα sits relative to its spatial (not sequential) neighbors. Aligning 3Di strings finds structural homologs roughly as well as full 3D superposition, but orders of magnitude faster.

  · Solvent-accessible surface area (SASA) is the area in Å² traced out by the centre of a 1.4 Å probe sphere (a water molecule) rolled over the protein's van der Waals surface (Shrake–Rupley / Lee–Richards construction). Buried residues have near-zero SASA; fully exposed residues can exceed 200 Å². The total SASA scales roughly with the number of surface residues.

Ask how reliable the model is.

  · For AlphaFold models, the B-factor field carries pLDDT — the model's own estimate of local accuracy on a 0–100 scale. Regions with pLDDT<50 should be treated as essentially unmodeled; they often correspond to intrinsically disordered segments.

  · For experimental (PDB) structures, the B-factor (temperature factor) quantifies the positional spread of each atom in the crystal — a combination of thermal vibration and static disorder — in units of Å². High B-factors mark flexible loops or poorly resolved regions; low B-factors mark the rigid, well-ordered core.

  · Predicted Aligned Error (PAE) is an AlphaFold confidence matrix: entry (i, j) is the expected error in the position of residue j, in ångströms, when the prediction is superimposed on the true structure at residue i. Low PAE within a block of residues means that block is internally rigid and well-predicted; high PAE between two blocks means their relative placement is uncertain even if each block individually is confident.

Place it in context: what it resembles, what it is annotated as, and how it looks.

  · Structural nearest neighbors (via Foldseek easy-search vs the PDB). Reported per hit: target PDB id, E-value, and alignment TM-score. A TM-score above ~0.5 is the conventional threshold for 'same fold'.

  · Functional annotations link the protein to curated databases. InterPro entries identify conserved domains and families by matching the sequence against member-database signatures (Pfam, PROSITE, CDD, …). Gene Ontology (GO) terms describe molecular function, biological process, and cellular component in a controlled vocabulary. CATH places the structure in a hierarchical fold classification (Class/Architecture/Topology/Homologous-superfamily). The organism is the source species.

  · The contact map is a binary N×N matrix image: pixel (i, j) is dark where Cα_i and Cα_j are within 8 Å and |i−j|>4. Because the |i−j|>4 filter removes local helical contacts, off-diagonal stripes parallel to the main diagonal indicate parallel β-sheets; stripes perpendicular to it indicate antiparallel β-sheets. The Ramachandran plot scatters every residue's (φ, ψ) pair against the sterically allowed regions. The PAE heatmap renders the predicted-aligned-error matrix.

  · Six rendered views show the 3D structure from the faces of a cube — i.e. along ±x, ±y, ±z. Rendering representation is drawn randomly per protein from cartoon (secondary-structure ribbons), sticks (backbone bonds), or molecular surface; coloring is either N→C rainbow (blue at the N-terminus through red at the C-terminus) or one color per chain.